Protein AF-A0AAE1D390-F1 (afdb_monomer_lite)

Sequence (116 aa):
MRFQIYLKPYMRLQIYLKLYMRLQIYLKPYMRLQIYLKPYMRFQIYLKPYMRFQIYLKPYMRLQIYLKPYMRLQIYLKPDMRFQICLKPCMRFQIYLKPYMRFQFYLKPDMGFRYI

pLDDT: mean 71.57, std 6.93, range [48.75, 82.38]

Radius of gyration: 13.47 Å; chains: 1; bounding box: 37×20×37 Å

Structure (mmCIF, N/CA/C/O backbone):
data_AF-A0AAE1D390-F1
#
_entry.id   AF-A0AAE1D390-F1
#
loop_
_atom_site.group_PDB
_atom_site.id
_atom_site.type_symbol
_atom_site.label_atom_id
_atom_site.label_alt_id
_atom_site.label_comp_id
_atom_site.label_asym_id
_atom_site.label_entity_id
_atom_site.label_seq_id
_atom_site.pdbx_PDB_ins_code
_atom_site.Cartn_x
_atom_site.Cartn_y
_atom_site.Cartn_z
_atom_site.occupancy
_atom_site.B_iso_or_equiv
_atom_site.auth_seq_id
_atom_site.auth_comp_id
_atom_site.auth_asym_id
_atom_site.auth_atom_id
_atom_site.pdbx_PDB_model_num
ATOM 1 N N . MET A 1 1 ? 0.545 11.279 15.351 1.00 66.00 1 MET A N 1
ATOM 2 C CA . MET A 1 1 ? 1.979 11.043 15.050 1.00 66.00 1 MET A CA 1
ATOM 3 C C . MET A 1 1 ? 2.118 10.630 13.567 1.00 66.00 1 MET A C 1
ATOM 5 O O . MET A 1 1 ? 1.118 10.242 12.955 1.00 66.00 1 MET A O 1
ATOM 9 N N . ARG A 1 2 ? 3.273 10.877 12.923 1.00 73.38 2 ARG A N 1
ATOM 10 C CA . ARG A 1 2 ? 3.489 10.664 11.471 1.00 73.38 2 ARG A CA 1
ATOM 11 C C . ARG A 1 2 ? 4.570 9.606 11.250 1.00 73.38 2 ARG A C 1
ATOM 13 O O . ARG A 1 2 ? 5.614 9.699 11.877 1.00 73.38 2 ARG A O 1
ATOM 20 N N . PHE A 1 3 ? 4.336 8.666 10.336 1.00 74.31 3 PHE A N 1
ATOM 21 C CA . PHE A 1 3 ? 5.334 7.673 9.926 1.00 74.31 3 PHE A CA 1
ATOM 22 C C . PHE A 1 3 ? 5.579 7.723 8.419 1.00 74.31 3 PHE A C 1
ATOM 24 O O . PHE A 1 3 ? 4.638 7.856 7.629 1.00 74.31 3 PHE A O 1
ATOM 31 N N . GLN A 1 4 ? 6.845 7.569 8.037 1.00 79.94 4 GLN A N 1
ATOM 32 C CA . GLN A 1 4 ? 7.266 7.369 6.656 1.00 79.94 4 GLN A CA 1
ATOM 33 C C . GLN A 1 4 ? 8.055 6.070 6.554 1.00 79.94 4 GLN A C 1
ATOM 35 O O . GLN A 1 4 ? 8.952 5.825 7.355 1.00 79.94 4 GLN A O 1
ATOM 40 N N . ILE A 1 5 ? 7.712 5.242 5.570 1.00 76.56 5 ILE A N 1
ATOM 41 C CA . ILE A 1 5 ? 8.417 3.988 5.300 1.00 76.56 5 ILE A CA 1
ATOM 42 C C . ILE A 1 5 ? 8.952 4.034 3.870 1.00 76.56 5 ILE A C 1
ATOM 44 O O . ILE A 1 5 ? 8.186 4.215 2.916 1.00 76.56 5 ILE A O 1
ATOM 48 N N . TYR A 1 6 ? 10.263 3.826 3.742 1.00 78.25 6 TYR A N 1
ATOM 49 C CA . TYR A 1 6 ? 10.971 3.683 2.474 1.00 78.25 6 TYR A CA 1
ATOM 50 C C . TYR A 1 6 ? 11.607 2.302 2.415 1.00 78.25 6 TYR A C 1
ATOM 52 O O . TYR A 1 6 ? 12.380 1.933 3.296 1.00 78.25 6 TYR A O 1
ATOM 60 N N . LEU A 1 7 ? 11.299 1.540 1.368 1.00 70.56 7 LEU A N 1
ATOM 61 C CA . LEU A 1 7 ? 11.843 0.194 1.192 1.00 70.56 7 LEU A CA 1
ATOM 62 C C . LEU A 1 7 ? 12.604 0.056 -0.122 1.00 70.56 7 LEU A C 1
ATOM 64 O O . LEU A 1 7 ? 12.256 0.670 -1.137 1.00 70.56 7 LEU A O 1
ATOM 68 N N . LYS A 1 8 ? 13.656 -0.765 -0.076 1.00 65.44 8 LYS A N 1
ATOM 69 C CA . LYS A 1 8 ? 14.486 -1.155 -1.221 1.00 65.44 8 LYS A CA 1
ATOM 70 C C . LYS A 1 8 ? 13.831 -2.314 -2.013 1.00 65.44 8 LYS A C 1
ATOM 72 O O . LYS A 1 8 ? 12.900 -2.924 -1.492 1.00 65.44 8 LYS A O 1
ATOM 77 N N . PRO A 1 9 ? 14.256 -2.564 -3.270 1.00 65.00 9 PRO A N 1
ATOM 78 C CA . PRO A 1 9 ? 13.684 -3.594 -4.150 1.00 65.00 9 PRO A CA 1
ATOM 79 C C . PRO A 1 9 ? 13.788 -5.025 -3.593 1.00 65.00 9 PRO A C 1
ATOM 81 O O . PRO A 1 9 ? 14.634 -5.281 -2.742 1.00 65.00 9 PRO A O 1
ATOM 84 N N . TYR A 1 10 ? 12.999 -5.951 -4.152 1.00 65.62 10 TYR A N 1
ATOM 85 C CA . TYR A 1 10 ? 13.081 -7.409 -3.932 1.00 65.62 10 TYR A CA 1
ATOM 86 C C . TYR A 1 10 ? 12.727 -7.916 -2.529 1.00 65.62 10 TYR A C 1
ATOM 88 O O . TYR A 1 10 ? 13.363 -8.826 -2.009 1.00 65.62 10 TYR A O 1
ATOM 96 N N . MET A 1 11 ? 11.669 -7.385 -1.919 1.00 69.69 11 MET A N 1
ATOM 97 C CA . MET A 1 11 ? 11.232 -7.813 -0.587 1.00 69.69 11 MET A CA 1
ATOM 98 C C . MET A 1 11 ? 9.747 -8.187 -0.547 1.00 69.69 11 MET A C 1
ATOM 100 O O . MET A 1 11 ? 8.913 -7.740 -1.346 1.00 69.69 11 MET A O 1
ATOM 104 N N . ARG A 1 12 ? 9.407 -9.021 0.438 1.00 76.50 12 ARG A N 1
ATOM 105 C CA . ARG A 1 12 ? 8.031 -9.206 0.903 1.00 76.50 12 ARG A CA 1
ATOM 106 C C . ARG A 1 12 ? 7.849 -8.404 2.181 1.00 76.50 12 ARG A C 1
ATOM 108 O O . ARG A 1 12 ? 8.711 -8.447 3.051 1.00 76.50 12 ARG A O 1
ATOM 115 N N . LEU A 1 13 ? 6.731 -7.701 2.299 1.00 75.88 13 LEU A N 1
ATOM 116 C CA . LEU A 1 13 ? 6.426 -6.922 3.491 1.00 75.88 13 LEU A CA 1
ATOM 117 C C . LEU A 1 13 ? 4.970 -7.107 3.909 1.00 75.88 13 LEU A C 1
ATOM 119 O O . LEU A 1 13 ? 4.059 -7.065 3.078 1.00 75.88 13 LEU A O 1
ATOM 123 N N . GLN A 1 14 ? 4.763 -7.247 5.213 1.00 80.81 14 GLN A N 1
ATOM 124 C CA . GLN A 1 14 ? 3.458 -7.130 5.844 1.00 80.81 14 GLN A CA 1
ATOM 125 C C . GLN A 1 14 ? 3.489 -5.981 6.849 1.00 80.81 14 GLN A C 1
ATOM 127 O O . GLN A 1 14 ? 4.421 -5.878 7.642 1.00 80.81 14 GLN A O 1
ATOM 132 N N . ILE A 1 15 ? 2.480 -5.113 6.812 1.00 76.12 15 ILE A N 1
ATOM 133 C CA . ILE A 1 15 ? 2.324 -4.028 7.786 1.00 76.12 15 ILE A CA 1
ATOM 134 C C . ILE A 1 15 ? 0.965 -4.162 8.459 1.00 76.12 15 ILE A C 1
ATOM 136 O O . ILE A 1 15 ? -0.071 -4.176 7.789 1.00 76.12 15 ILE A O 1
ATOM 140 N N . TYR A 1 16 ? 0.988 -4.175 9.790 1.00 78.69 16 TYR A N 1
ATOM 141 C CA . TYR A 1 16 ? -0.190 -4.110 10.643 1.00 78.69 16 TYR A CA 1
ATOM 142 C C . TYR A 1 16 ? -0.114 -2.851 11.497 1.00 78.69 16 TYR A C 1
ATOM 144 O O . TYR A 1 16 ? 0.833 -2.659 12.253 1.00 78.69 16 TYR A O 1
ATOM 152 N N . LEU A 1 17 ? -1.114 -1.983 11.376 1.00 71.38 17 LEU A N 1
ATOM 153 C CA . LEU A 1 17 ? -1.149 -0.707 12.090 1.00 71.38 17 LEU A CA 1
ATOM 154 C C . LEU A 1 17 ? -2.519 -0.492 12.741 1.00 71.38 17 LEU A C 1
ATOM 156 O O . LEU A 1 17 ? -3.565 -0.665 12.108 1.00 71.38 17 LEU A O 1
ATOM 160 N N . LYS A 1 18 ? -2.506 -0.114 14.026 1.00 68.75 18 LYS A N 1
ATOM 161 C CA . LYS A 1 18 ? -3.696 0.036 14.884 1.00 68.75 18 LYS A CA 1
ATOM 162 C C . LYS A 1 18 ? -3.568 1.263 15.806 1.00 68.75 18 LYS A C 1
ATOM 164 O O . LYS A 1 18 ? -3.562 1.107 17.019 1.00 68.75 18 LYS A O 1
ATOM 169 N N . LEU A 1 19 ? -3.420 2.466 15.244 1.00 58.41 19 LEU A N 1
ATOM 170 C CA . LEU A 1 19 ? -3.271 3.730 15.993 1.00 58.41 19 LEU A CA 1
ATOM 171 C C . LEU A 1 19 ? -3.850 4.919 15.200 1.00 58.41 19 LEU A C 1
ATOM 173 O O . LEU A 1 19 ? -3.975 4.816 13.988 1.00 58.41 19 LEU A O 1
ATOM 177 N N . TYR A 1 20 ? -4.129 6.056 15.853 1.00 65.38 20 TYR A N 1
ATOM 178 C CA . TYR A 1 20 ? -4.552 7.320 15.216 1.00 65.38 20 TYR A CA 1
ATOM 179 C C . TYR A 1 20 ? -3.367 8.062 14.571 1.00 65.38 20 TYR A C 1
ATOM 181 O O . TYR A 1 20 ? -2.634 8.793 15.245 1.00 65.38 20 TYR A O 1
ATOM 189 N N . MET A 1 21 ? -3.126 7.878 13.269 1.00 69.44 21 MET A N 1
ATOM 190 C CA . MET A 1 21 ? -1.878 8.334 12.632 1.00 69.44 21 MET A CA 1
ATOM 191 C C . MET A 1 21 ? -2.045 8.840 11.196 1.00 69.44 21 MET A C 1
ATOM 193 O O . MET A 1 21 ? -3.060 8.646 10.521 1.00 69.44 21 MET A O 1
ATOM 197 N N . ARG A 1 22 ? -0.985 9.490 10.700 1.00 74.94 22 ARG A N 1
ATOM 198 C CA . ARG A 1 22 ? -0.761 9.656 9.259 1.00 74.94 22 ARG A CA 1
ATOM 199 C C . ARG A 1 22 ? 0.400 8.770 8.833 1.00 74.94 22 ARG A C 1
ATOM 201 O O . ARG A 1 22 ? 1.467 8.840 9.443 1.00 74.94 22 ARG A O 1
ATOM 208 N N . LEU A 1 23 ? 0.200 7.984 7.783 1.00 76.81 23 LEU A N 1
ATOM 209 C CA . LEU A 1 23 ? 1.230 7.112 7.226 1.00 76.81 23 LEU A CA 1
ATOM 210 C C . LEU A 1 23 ? 1.483 7.475 5.757 1.00 76.81 23 LEU A C 1
ATOM 212 O O . LEU A 1 23 ? 0.549 7.753 5.000 1.00 76.81 23 LEU A O 1
ATOM 216 N N . GLN A 1 24 ? 2.751 7.483 5.362 1.00 81.38 24 GLN A N 1
ATOM 217 C CA . GLN A 1 24 ? 3.166 7.582 3.966 1.00 81.38 24 GLN A CA 1
ATOM 218 C C . GLN A 1 24 ? 4.110 6.431 3.644 1.00 81.38 24 GLN A C 1
ATOM 220 O O . GLN A 1 24 ? 5.068 6.182 4.377 1.00 81.38 24 GLN A O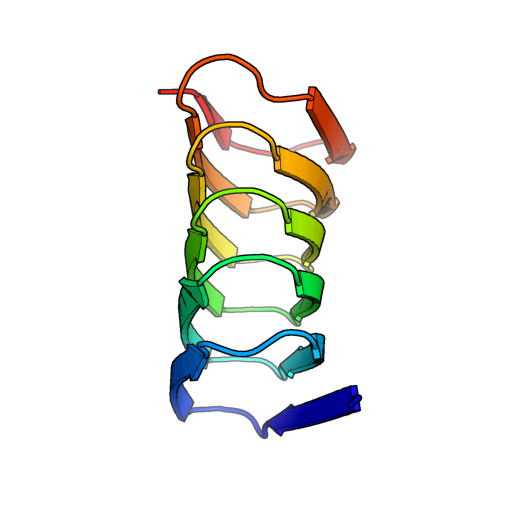 1
ATOM 225 N N . ILE A 1 25 ? 3.833 5.722 2.554 1.00 77.19 25 ILE A N 1
ATOM 226 C CA . ILE A 1 25 ? 4.657 4.597 2.115 1.00 77.19 25 ILE A CA 1
ATOM 227 C C . ILE A 1 25 ? 5.117 4.817 0.683 1.00 77.19 25 ILE A C 1
ATOM 229 O O . ILE A 1 25 ? 4.301 5.029 -0.219 1.00 77.19 25 ILE A O 1
ATOM 233 N N . TYR A 1 26 ? 6.429 4.694 0.492 1.00 79.88 26 TYR A N 1
ATOM 234 C CA . TYR A 1 26 ? 7.083 4.720 -0.807 1.00 79.88 26 TYR A CA 1
ATOM 235 C C . TYR A 1 26 ? 7.799 3.396 -1.039 1.00 79.88 26 TYR A C 1
ATOM 237 O O . TYR A 1 26 ? 8.753 3.052 -0.337 1.00 79.88 26 TYR A O 1
ATOM 245 N N . LEU A 1 27 ? 7.355 2.661 -2.057 1.00 73.19 27 LEU A N 1
ATOM 246 C CA . LEU A 1 27 ? 7.970 1.390 -2.425 1.00 73.19 27 LEU A CA 1
ATOM 247 C C . LEU A 1 27 ? 8.652 1.459 -3.791 1.00 73.19 27 LEU A C 1
ATOM 249 O O . LEU A 1 27 ? 8.124 2.035 -4.747 1.00 73.19 27 LEU A O 1
ATOM 253 N N . LYS A 1 28 ? 9.833 0.840 -3.865 1.00 70.06 28 LYS A N 1
ATOM 254 C CA . LYS A 1 28 ? 10.648 0.620 -5.071 1.00 70.06 28 LYS A CA 1
ATOM 255 C C . LYS A 1 28 ? 10.269 -0.709 -5.768 1.00 70.06 28 LYS A C 1
ATOM 257 O O . LYS A 1 28 ? 9.504 -1.470 -5.182 1.00 70.06 28 LYS A O 1
ATOM 262 N N . PRO A 1 29 ? 10.705 -0.944 -7.027 1.00 65.75 29 PRO A N 1
ATOM 263 C CA . PRO A 1 29 ? 10.197 -2.043 -7.861 1.00 65.75 29 PRO A CA 1
ATOM 264 C C . PRO A 1 29 ? 10.415 -3.447 -7.278 1.00 65.75 29 PRO A C 1
ATOM 266 O O . PRO A 1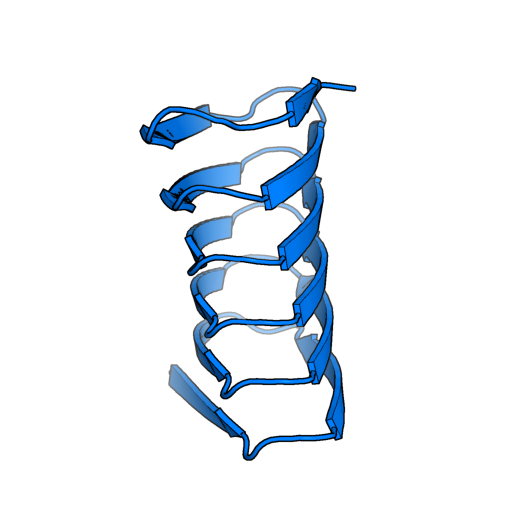 29 ? 11.290 -3.644 -6.438 1.00 65.75 29 PRO A O 1
ATOM 269 N N . TYR A 1 30 ? 9.639 -4.417 -7.777 1.00 67.44 30 TYR A N 1
ATOM 270 C CA . TYR A 1 30 ? 9.712 -5.847 -7.438 1.00 67.44 30 TYR A CA 1
ATOM 271 C C . TYR A 1 30 ? 9.401 -6.184 -5.973 1.00 67.44 30 TYR A C 1
ATOM 273 O O . TYR A 1 30 ? 10.227 -6.749 -5.262 1.00 67.44 30 TYR A O 1
ATOM 281 N N . MET A 1 31 ? 8.189 -5.879 -5.509 1.00 70.62 31 MET A N 1
ATOM 282 C CA . MET A 1 31 ? 7.756 -6.190 -4.141 1.00 70.62 31 MET A CA 1
ATOM 283 C C . MET A 1 31 ? 6.402 -6.892 -4.107 1.00 70.62 31 MET A C 1
ATOM 285 O O . MET A 1 31 ? 5.518 -6.676 -4.946 1.00 70.62 31 MET A O 1
ATOM 289 N N . ARG A 1 32 ? 6.215 -7.692 -3.055 1.00 76.88 32 ARG A N 1
ATOM 290 C CA . ARG A 1 32 ? 4.885 -8.096 -2.590 1.00 76.88 32 ARG A CA 1
ATOM 291 C C . ARG A 1 32 ? 4.599 -7.401 -1.272 1.00 76.88 32 ARG A C 1
ATOM 293 O O . ARG A 1 32 ? 5.398 -7.497 -0.345 1.00 76.88 32 ARG A O 1
ATOM 300 N N . LEU A 1 33 ? 3.457 -6.735 -1.189 1.00 76.31 33 LEU A N 1
ATOM 301 C CA . LEU A 1 33 ? 3.058 -6.016 0.012 1.00 76.31 33 LEU A CA 1
ATOM 302 C C . LEU A 1 33 ? 1.652 -6.458 0.451 1.00 76.31 33 LEU A C 1
ATOM 304 O O . LEU A 1 33 ? 0.761 -6.678 -0.373 1.00 76.31 33 LEU A O 1
ATOM 308 N N . GLN A 1 34 ? 1.457 -6.579 1.759 1.00 81.75 34 GLN A N 1
ATOM 309 C CA . GLN A 1 34 ? 0.144 -6.695 2.388 1.00 81.75 34 GLN A CA 1
ATOM 310 C C . GLN A 1 34 ? 0.032 -5.651 3.495 1.00 81.75 34 GLN A C 1
ATOM 312 O O . GLN A 1 34 ? 0.920 -5.536 4.341 1.00 81.75 34 GLN A O 1
ATOM 317 N N . ILE A 1 35 ? -1.049 -4.874 3.483 1.00 77.06 35 ILE A N 1
ATOM 318 C CA . ILE A 1 35 ? -1.305 -3.851 4.499 1.00 77.06 35 ILE A CA 1
ATOM 319 C C . ILE A 1 35 ? -2.663 -4.082 5.148 1.00 77.06 35 ILE A C 1
ATOM 321 O O . ILE A 1 35 ? -3.683 -4.165 4.463 1.00 77.06 35 ILE A O 1
ATOM 325 N N . TYR A 1 36 ? -2.662 -4.089 6.479 1.00 80.69 36 TYR A N 1
ATOM 326 C CA . TYR A 1 36 ? -3.854 -4.117 7.314 1.00 80.69 36 TYR A CA 1
ATOM 327 C C . TYR A 1 36 ? -3.873 -2.897 8.233 1.00 80.69 36 TYR A C 1
ATOM 329 O O . TYR A 1 36 ? -2.981 -2.703 9.062 1.00 80.69 36 TYR A O 1
ATOM 337 N N . LEU A 1 37 ? -4.920 -2.084 8.108 1.00 73.00 37 LEU A N 1
ATOM 338 C CA . LEU A 1 37 ? -5.067 -0.845 8.870 1.00 73.00 37 LEU A CA 1
ATOM 339 C C . LEU A 1 37 ? -6.388 -0.820 9.660 1.00 73.00 37 LEU A C 1
ATOM 341 O O . LEU A 1 37 ? -7.448 -1.179 9.139 1.00 73.00 37 LEU A O 1
ATOM 345 N N . LYS A 1 38 ? -6.318 -0.391 10.928 1.00 71.81 38 LYS A N 1
ATOM 346 C CA . LYS A 1 38 ? -7.448 -0.195 11.866 1.00 71.81 38 LYS A CA 1
ATOM 347 C C . LYS A 1 38 ? -7.625 1.311 12.221 1.00 71.81 38 LYS A C 1
ATOM 349 O O . LYS A 1 38 ? -6.720 2.072 11.896 1.00 71.81 38 LYS A O 1
ATOM 354 N N . PRO A 1 39 ? -8.796 1.735 12.759 1.00 62.06 39 PRO A N 1
ATOM 355 C CA . PRO A 1 39 ? -9.528 2.947 12.348 1.00 62.06 39 PRO A CA 1
ATOM 356 C C . PRO A 1 39 ? -8.820 4.279 12.641 1.00 62.06 39 PRO A C 1
ATOM 358 O O . PRO A 1 39 ? -7.919 4.341 13.472 1.00 62.06 39 PRO A O 1
ATOM 361 N N . TYR A 1 40 ? -9.300 5.338 11.973 1.00 63.53 40 TYR A N 1
ATOM 362 C CA . TYR A 1 40 ? -8.873 6.742 12.093 1.00 63.53 40 TYR A CA 1
ATOM 363 C C . TYR A 1 40 ? -7.468 7.070 11.571 1.00 63.53 40 TYR A C 1
ATOM 365 O O . TYR A 1 40 ? -6.643 7.681 12.254 1.00 63.53 40 TYR A O 1
ATOM 373 N N . MET A 1 41 ? -7.212 6.742 10.303 1.00 66.81 41 MET A N 1
ATOM 374 C CA . MET A 1 41 ? -5.961 7.094 9.625 1.00 66.81 41 MET A CA 1
ATOM 375 C C . MET A 1 41 ? -6.178 7.943 8.378 1.00 66.81 41 MET A C 1
ATOM 377 O O . MET A 1 41 ? -7.153 7.793 7.633 1.00 66.81 41 MET A O 1
ATOM 381 N N . ARG A 1 42 ? -5.173 8.771 8.080 1.00 74.62 42 ARG A N 1
ATOM 382 C CA . ARG A 1 42 ? -4.934 9.244 6.710 1.00 74.62 42 ARG A CA 1
ATOM 383 C C . ARG A 1 42 ? -3.746 8.500 6.133 1.00 74.62 42 ARG A C 1
ATOM 385 O O . ARG A 1 42 ? -2.686 8.457 6.760 1.00 74.62 42 ARG A O 1
ATOM 392 N N . PHE A 1 43 ? -3.919 7.959 4.936 1.00 75.38 43 PHE A N 1
ATOM 393 C CA . PHE A 1 43 ? -2.907 7.126 4.316 1.00 75.38 43 PHE A CA 1
ATOM 394 C C . PHE A 1 43 ? -2.637 7.511 2.864 1.00 75.38 43 PHE A C 1
ATOM 396 O O . PHE A 1 43 ? -3.570 7.696 2.081 1.00 75.38 43 PHE A O 1
ATOM 403 N N . GLN A 1 44 ? -1.352 7.626 2.521 1.00 80.00 44 GLN A N 1
ATOM 404 C CA . GLN A 1 44 ? -0.887 7.841 1.153 1.00 80.00 44 GLN A CA 1
ATOM 405 C C . GLN A 1 44 ? 0.129 6.769 0.761 1.00 80.00 44 GLN A C 1
ATOM 407 O O . GLN A 1 44 ? 1.077 6.496 1.502 1.00 80.00 44 GLN A O 1
ATOM 412 N N . ILE A 1 45 ? -0.058 6.192 -0.424 1.00 77.12 45 ILE A N 1
ATOM 413 C CA . ILE A 1 45 ? 0.816 5.151 -0.966 1.00 77.12 45 ILE A CA 1
ATOM 414 C C . ILE A 1 45 ? 1.284 5.547 -2.356 1.00 77.12 45 ILE A C 1
ATOM 416 O O . ILE A 1 45 ? 0.468 5.858 -3.227 1.00 77.12 45 ILE A O 1
ATOM 420 N N . TYR A 1 46 ? 2.589 5.433 -2.576 1.00 80.38 46 TYR A N 1
ATOM 421 C CA . TYR A 1 46 ? 3.207 5.555 -3.888 1.00 80.38 46 TYR A CA 1
ATOM 422 C C . TYR A 1 46 ? 3.962 4.271 -4.218 1.00 80.38 46 TYR A C 1
ATOM 424 O O . TYR A 1 46 ? 4.938 3.918 -3.550 1.00 80.38 46 TYR A O 1
ATOM 432 N N . LEU A 1 47 ? 3.521 3.577 -5.268 1.00 72.38 47 LEU A N 1
ATOM 433 C CA . LEU A 1 47 ? 4.154 2.342 -5.731 1.00 72.38 47 LEU A CA 1
ATOM 434 C C . LEU A 1 47 ? 4.837 2.549 -7.096 1.00 72.38 47 LEU A C 1
ATOM 436 O O . LEU A 1 47 ? 4.285 3.176 -8.005 1.00 72.38 47 LEU A O 1
ATOM 440 N N . LYS A 1 48 ? 6.040 1.982 -7.245 1.00 72.44 48 LYS A N 1
ATOM 441 C CA . LYS A 1 48 ? 6.836 1.883 -8.490 1.00 72.44 48 LYS A CA 1
ATOM 442 C C . LYS A 1 48 ? 6.638 0.512 -9.181 1.00 72.44 48 LYS A C 1
ATOM 444 O O . LYS A 1 48 ? 6.078 -0.366 -8.541 1.00 72.44 48 LYS A O 1
ATOM 449 N N . PRO A 1 49 ? 7.011 0.336 -10.469 1.00 64.75 49 PRO A N 1
ATOM 450 C CA . PRO A 1 49 ? 6.565 -0.794 -11.306 1.00 64.75 49 PRO A CA 1
ATOM 451 C C . PRO A 1 49 ? 6.882 -2.203 -10.771 1.00 64.75 49 PRO A C 1
ATOM 453 O O . PRO A 1 49 ? 7.792 -2.376 -9.964 1.00 64.75 49 PRO A O 1
ATOM 456 N N . TYR A 1 50 ? 6.147 -3.202 -11.278 1.00 70.38 50 TYR A N 1
ATOM 457 C CA . TYR A 1 50 ? 6.280 -4.638 -10.969 1.00 70.38 50 TYR A CA 1
ATOM 458 C C . TYR A 1 50 ? 5.944 -5.019 -9.522 1.00 70.38 50 TYR A C 1
ATOM 460 O O . TYR A 1 50 ? 6.788 -5.517 -8.778 1.00 70.38 50 TYR A O 1
ATOM 468 N N . MET A 1 51 ? 4.689 -4.817 -9.111 1.00 69.06 51 MET A N 1
ATOM 469 C CA . MET A 1 51 ? 4.257 -5.085 -7.731 1.00 69.06 51 MET A CA 1
ATOM 470 C C . MET A 1 51 ? 2.982 -5.919 -7.674 1.00 69.06 51 MET A C 1
ATOM 472 O O . MET A 1 51 ? 2.082 -5.786 -8.509 1.00 69.06 51 MET A O 1
ATOM 476 N N . ARG A 1 52 ? 2.872 -6.738 -6.625 1.00 76.31 52 ARG A N 1
ATOM 477 C CA . ARG A 1 52 ? 1.587 -7.301 -6.188 1.00 76.31 52 ARG A CA 1
ATOM 478 C C . ARG A 1 52 ? 1.229 -6.715 -4.838 1.00 76.31 52 ARG A C 1
ATOM 480 O O . ARG A 1 52 ? 2.047 -6.759 -3.918 1.00 76.31 52 ARG A O 1
ATOM 487 N N . PHE A 1 53 ? 0.012 -6.200 -4.722 1.00 76.50 53 PHE A N 1
ATOM 488 C CA . PHE A 1 53 ? -0.398 -5.505 -3.518 1.00 76.50 53 PHE A CA 1
ATOM 489 C C . PHE A 1 53 ? -1.820 -5.841 -3.075 1.00 76.50 53 PHE A C 1
ATOM 491 O O . PHE A 1 53 ? -2.740 -5.906 -3.890 1.00 76.50 53 PHE A O 1
ATOM 498 N N . GLN A 1 54 ? -1.975 -6.038 -1.766 1.00 81.31 54 GLN A N 1
ATOM 499 C CA . GLN A 1 54 ? -3.243 -6.289 -1.088 1.00 81.31 54 GLN A CA 1
ATOM 500 C C . GLN A 1 54 ? -3.418 -5.317 0.083 1.00 81.31 54 GLN A C 1
ATOM 502 O O . GLN A 1 54 ? -2.515 -5.162 0.911 1.00 81.31 54 GLN A O 1
ATOM 507 N N . ILE A 1 55 ? -4.590 -4.687 0.166 1.00 78.44 55 ILE A N 1
ATOM 508 C CA . ILE A 1 55 ? -4.939 -3.735 1.225 1.00 78.44 55 ILE A CA 1
ATOM 509 C C . ILE A 1 55 ? -6.255 -4.130 1.873 1.00 78.44 55 ILE A C 1
ATOM 511 O O . ILE A 1 55 ? -7.257 -4.318 1.185 1.00 78.44 55 ILE A O 1
ATOM 515 N N . TYR A 1 56 ? -6.269 -4.133 3.201 1.00 81.62 56 TYR A N 1
ATOM 516 C CA . TYR A 1 56 ? -7.476 -4.250 4.005 1.00 81.62 56 TYR A CA 1
ATOM 517 C C . TYR A 1 56 ? -7.600 -3.043 4.928 1.00 81.62 56 TYR A C 1
ATOM 519 O O . TYR A 1 56 ? -6.762 -2.831 5.812 1.00 81.62 56 TYR A O 1
ATOM 527 N N . LEU A 1 57 ? -8.663 -2.262 4.741 1.00 74.38 57 LEU A N 1
ATOM 528 C CA . LEU A 1 57 ? -8.938 -1.083 5.558 1.00 74.38 57 LEU A CA 1
ATOM 529 C C . LEU A 1 57 ? -10.233 -1.252 6.367 1.00 74.38 57 LEU A C 1
ATOM 531 O O . LEU A 1 57 ? -11.258 -1.707 5.855 1.00 74.38 57 LEU A O 1
ATOM 535 N N . LYS A 1 58 ? -10.179 -0.877 7.649 1.00 73.94 58 LYS A N 1
ATOM 536 C CA . LYS A 1 58 ? -11.325 -0.784 8.577 1.00 73.94 58 LYS A CA 1
ATOM 537 C C . LYS A 1 58 ? -11.865 0.675 8.643 1.00 73.94 58 LYS A C 1
ATOM 539 O O . LYS A 1 58 ? -11.248 1.523 8.008 1.00 73.94 58 LYS A O 1
ATOM 544 N N . PRO A 1 59 ? -13.006 0.967 9.312 1.00 65.75 59 PRO A N 1
ATOM 545 C CA . PRO A 1 59 ? -13.791 2.183 9.052 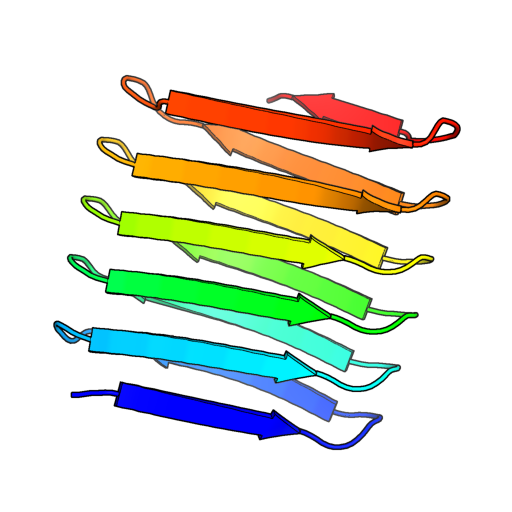1.00 65.75 59 PRO A CA 1
ATOM 546 C C . PRO A 1 59 ? -13.086 3.485 9.465 1.00 65.75 59 PRO A C 1
ATOM 548 O O . PRO A 1 59 ? -12.099 3.463 10.205 1.00 65.75 59 PRO A O 1
ATOM 551 N N . TYR A 1 60 ? -13.621 4.615 8.989 1.00 71.00 60 TYR A N 1
ATOM 552 C CA . TYR A 1 60 ? -13.149 5.981 9.255 1.00 71.00 60 TYR A CA 1
ATOM 553 C C . TYR A 1 60 ? -11.731 6.281 8.752 1.00 71.00 60 TYR A C 1
ATOM 555 O O . TYR A 1 60 ? -10.866 6.729 9.508 1.00 71.00 60 TYR A O 1
ATOM 563 N N . MET A 1 61 ? -11.464 6.067 7.460 1.00 70.81 61 MET A N 1
ATOM 564 C CA . MET A 1 61 ? -10.150 6.364 6.873 1.00 70.81 61 MET A CA 1
ATOM 565 C C . MET A 1 61 ? -10.247 7.212 5.607 1.00 70.81 61 MET A C 1
ATOM 567 O O . MET A 1 61 ? -11.231 7.183 4.862 1.00 70.81 61 MET A O 1
ATOM 571 N N . ARG A 1 62 ? -9.159 7.940 5.335 1.00 76.56 62 ARG A N 1
ATOM 572 C CA . ARG A 1 62 ? -8.902 8.554 4.026 1.00 76.56 62 ARG A CA 1
ATOM 573 C C . ARG A 1 62 ? -7.699 7.889 3.375 1.00 76.56 62 ARG A C 1
ATOM 575 O O . ARG A 1 62 ? -6.630 7.844 3.984 1.00 76.56 62 ARG A O 1
ATOM 582 N N . LEU A 1 63 ? -7.871 7.429 2.140 1.00 76.75 63 LEU A N 1
ATOM 583 C CA . LEU A 1 63 ? -6.846 6.727 1.373 1.00 76.75 63 LEU A CA 1
ATOM 584 C C . LEU A 1 63 ? -6.580 7.427 0.038 1.00 76.75 63 LEU A C 1
ATOM 586 O O . LEU A 1 63 ? -7.513 7.696 -0.716 1.00 76.75 63 LEU A O 1
ATOM 590 N N . GLN A 1 64 ? -5.307 7.654 -0.278 1.00 81.31 64 GLN A N 1
ATOM 591 C CA . GLN A 1 64 ? -4.858 8.024 -1.621 1.00 81.31 64 GLN A CA 1
ATOM 592 C C . GLN A 1 64 ? -3.782 7.051 -2.097 1.00 81.31 64 GLN A C 1
ATOM 594 O O . GLN A 1 64 ? -2.807 6.797 -1.385 1.00 81.31 64 GLN A O 1
ATOM 599 N N . ILE A 1 65 ? -3.950 6.513 -3.303 1.00 77.50 65 ILE A N 1
ATOM 600 C CA . ILE A 1 65 ? -3.000 5.570 -3.900 1.00 77.50 65 ILE A C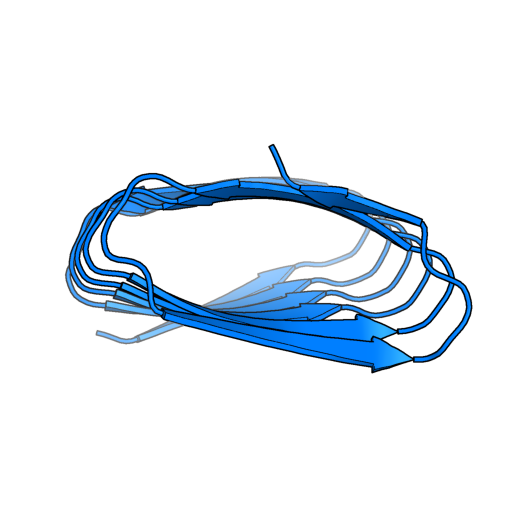A 1
ATOM 601 C C . ILE A 1 65 ? -2.599 6.053 -5.289 1.00 77.50 65 ILE A C 1
ATOM 603 O O . ILE A 1 65 ? -3.452 6.303 -6.142 1.00 77.50 65 ILE A O 1
ATOM 607 N N . TYR A 1 66 ? -1.290 6.102 -5.525 1.00 81.44 66 TYR A N 1
ATOM 608 C CA . TYR A 1 66 ? -0.697 6.360 -6.830 1.00 81.44 66 TYR A CA 1
ATOM 609 C C . TYR A 1 66 ? 0.102 5.149 -7.294 1.00 81.44 66 TYR A C 1
ATOM 611 O O . TYR A 1 66 ? 1.063 4.726 -6.642 1.00 81.44 66 TYR A O 1
ATOM 619 N N . LEU A 1 67 ? -0.286 4.613 -8.449 1.00 73.88 67 LEU A N 1
ATOM 620 C CA . LEU A 1 67 ? 0.292 3.399 -9.009 1.00 73.88 67 LEU A CA 1
ATOM 621 C C . LEU A 1 67 ? 0.896 3.657 -10.399 1.00 73.88 67 LEU A C 1
ATOM 623 O O . LEU A 1 67 ? 0.285 4.270 -11.275 1.00 73.88 67 LEU A O 1
ATOM 627 N N . LYS A 1 68 ? 2.131 3.186 -10.581 1.00 73.94 68 LYS A N 1
ATOM 628 C CA . LYS A 1 68 ? 2.898 3.135 -11.840 1.00 73.94 68 LYS A CA 1
ATOM 629 C C . LYS A 1 68 ? 2.703 1.773 -12.557 1.00 73.94 68 LYS A C 1
ATOM 631 O O . LYS A 1 68 ? 2.145 0.880 -11.932 1.00 73.94 68 LYS A O 1
ATOM 636 N N . PRO A 1 69 ? 3.094 1.608 -13.840 1.00 66.25 69 PRO A N 1
ATOM 637 C CA . PRO A 1 69 ? 2.677 0.464 -14.672 1.00 66.25 69 PRO A CA 1
ATOM 638 C C . PRO A 1 69 ? 3.089 -0.919 -14.137 1.00 66.25 69 PRO A C 1
ATOM 640 O O . PRO A 1 69 ? 3.999 -1.036 -13.315 1.00 66.25 69 PRO A O 1
ATOM 643 N N . TYR A 1 70 ? 2.433 -1.965 -14.655 1.00 71.94 70 TYR A N 1
ATOM 644 C CA . TYR A 1 70 ? 2.680 -3.381 -14.346 1.00 71.94 70 TYR A CA 1
ATOM 645 C C . TYR A 1 70 ? 2.423 -3.760 -12.882 1.00 71.94 70 TYR A C 1
ATOM 647 O O . TYR A 1 70 ? 3.294 -4.306 -12.199 1.00 71.94 70 TYR A O 1
ATOM 655 N N . MET A 1 71 ? 1.213 -3.494 -12.380 1.00 71.56 71 MET A N 1
ATOM 656 C CA . MET A 1 71 ? 0.809 -3.934 -11.039 1.00 71.56 71 MET A CA 1
ATOM 657 C C . MET A 1 71 ? -0.472 -4.752 -11.015 1.00 71.56 71 MET A C 1
ATOM 659 O O . MET A 1 71 ? -1.354 -4.627 -11.868 1.00 71.56 71 MET A O 1
ATOM 663 N N . ARG A 1 72 ? -0.567 -5.570 -9.964 1.00 76.88 72 ARG A N 1
ATOM 664 C CA . ARG A 1 72 ? -1.812 -6.192 -9.517 1.00 76.88 72 ARG A CA 1
ATOM 665 C C . ARG A 1 72 ? -2.195 -5.631 -8.154 1.00 76.88 72 ARG A C 1
ATOM 667 O O . ARG A 1 72 ? -1.390 -5.704 -7.223 1.00 76.88 72 ARG A O 1
ATOM 674 N N . LEU A 1 73 ? -3.415 -5.118 -8.048 1.00 76.81 73 LEU A N 1
ATOM 675 C CA . LEU A 1 73 ? -3.945 -4.499 -6.836 1.00 76.81 73 LEU A CA 1
ATOM 676 C C . LEU A 1 73 ? -5.254 -5.167 -6.402 1.00 76.81 73 LEU A C 1
ATOM 678 O O . LEU A 1 73 ? -6.173 -5.315 -7.203 1.00 76.81 73 LEU A O 1
ATOM 682 N N . GLN A 1 74 ? -5.351 -5.505 -5.120 1.00 80.88 74 GLN A N 1
ATOM 683 C CA . GLN A 1 74 ? -6.593 -5.922 -4.471 1.00 80.88 74 GLN A CA 1
ATOM 684 C C . GLN A 1 74 ? -6.848 -5.051 -3.243 1.00 80.88 74 GLN A C 1
ATOM 686 O O . GLN A 1 74 ? -5.962 -4.886 -2.401 1.00 80.88 74 GLN A O 1
ATOM 691 N N . ILE A 1 75 ? -8.052 -4.490 -3.137 1.00 77.62 75 ILE A N 1
ATOM 692 C CA . ILE A 1 75 ? -8.435 -3.619 -2.022 1.00 77.62 75 ILE A CA 1
ATOM 693 C C . ILE A 1 75 ? -9.767 -4.079 -1.441 1.00 77.62 75 ILE A C 1
ATOM 695 O O . ILE A 1 75 ? -10.745 -4.238 -2.165 1.00 77.62 75 ILE A O 1
ATOM 699 N N . TYR A 1 76 ? -9.807 -4.211 -0.119 1.00 82.38 76 TYR A N 1
ATOM 700 C CA . TYR A 1 76 ? -11.018 -4.463 0.650 1.00 82.38 76 TYR A CA 1
ATOM 701 C C . TYR A 1 76 ? -11.283 -3.290 1.587 1.00 82.38 76 TYR A C 1
ATOM 703 O O . TYR A 1 76 ? -10.459 -2.974 2.455 1.00 82.38 76 TYR A O 1
ATOM 711 N N . LEU A 1 77 ? -12.442 -2.655 1.416 1.00 75.00 77 LEU A N 1
ATOM 712 C CA . LEU A 1 77 ? -12.841 -1.477 2.180 1.00 75.00 77 LEU A CA 1
ATOM 713 C C . LEU A 1 77 ? -14.122 -1.748 2.986 1.00 75.00 77 LEU A C 1
ATOM 715 O O . LEU A 1 77 ? -15.094 -2.322 2.495 1.00 75.00 77 LEU A O 1
ATOM 719 N N . LYS A 1 78 ? -14.107 -1.340 4.258 1.00 76.25 78 LYS A N 1
ATOM 720 C CA . LYS A 1 78 ? -15.265 -1.327 5.172 1.00 76.25 78 LYS A CA 1
ATOM 721 C C . LYS A 1 78 ? -16.006 0.031 5.108 1.00 76.25 78 LYS A C 1
ATOM 723 O O . LYS A 1 78 ? -15.458 0.944 4.502 1.00 76.25 78 LYS A O 1
ATOM 728 N N . PRO A 1 79 ? -17.226 0.170 5.669 1.00 66.19 79 PRO A N 1
ATOM 729 C CA . PRO A 1 79 ? -18.024 1.410 5.601 1.00 66.19 79 PRO A CA 1
ATOM 730 C C . PRO A 1 79 ? -17.303 2.671 6.120 1.00 66.19 79 PRO A C 1
ATOM 732 O O . PRO A 1 79 ? -16.300 2.576 6.830 1.00 66.19 79 PRO A O 1
ATOM 735 N N . ASP A 1 80 ? -17.835 3.845 5.760 1.00 72.38 80 ASP A N 1
ATOM 736 C CA . ASP A 1 80 ? -17.372 5.181 6.180 1.00 72.38 80 ASP A CA 1
ATOM 737 C C . ASP A 1 80 ? -15.947 5.541 5.735 1.00 72.38 80 ASP A C 1
ATOM 739 O O . ASP A 1 80 ? -15.109 6.032 6.500 1.00 72.38 80 ASP A O 1
ATOM 743 N N . MET A 1 81 ? -15.661 5.297 4.456 1.00 69.75 81 MET A N 1
ATOM 744 C CA . MET A 1 81 ? -14.346 5.512 3.854 1.00 69.75 81 MET A CA 1
ATOM 745 C C . MET A 1 81 ? -14.415 6.503 2.697 1.00 69.75 81 MET A C 1
ATOM 747 O O . MET A 1 81 ? -15.341 6.483 1.882 1.00 69.75 81 MET A O 1
ATOM 751 N N . ARG A 1 82 ? -13.380 7.344 2.591 1.00 74.00 82 ARG A N 1
ATOM 752 C CA . ARG A 1 82 ? -13.096 8.110 1.371 1.00 74.00 82 ARG A CA 1
ATOM 753 C C . ARG A 1 82 ? -11.822 7.579 0.742 1.00 74.00 82 ARG A C 1
ATOM 755 O O . ARG A 1 82 ? -10.781 7.553 1.405 1.00 74.00 82 ARG A O 1
ATOM 762 N N . PHE A 1 83 ? -11.884 7.209 -0.530 1.00 74.81 83 PHE A N 1
ATOM 763 C CA . PHE A 1 83 ? -10.703 6.744 -1.242 1.00 74.81 83 PHE A CA 1
ATOM 764 C C . PHE A 1 83 ? -10.572 7.370 -2.630 1.00 74.81 83 PHE A C 1
ATOM 766 O O . PHE A 1 83 ? -11.561 7.640 -3.309 1.00 74.81 83 PHE A O 1
ATOM 773 N N . GLN A 1 84 ? -9.323 7.574 -3.041 1.00 78.31 84 GLN A N 1
ATOM 774 C CA . GLN A 1 84 ? -8.952 8.051 -4.366 1.00 78.31 84 GLN A CA 1
ATOM 775 C C . GLN A 1 84 ? -7.804 7.200 -4.904 1.00 78.31 84 GLN A C 1
ATOM 777 O O . GLN A 1 84 ? -6.831 6.931 -4.189 1.00 78.31 84 GLN A O 1
ATOM 782 N N . ILE A 1 85 ? -7.913 6.785 -6.164 1.00 75.44 85 ILE A N 1
ATOM 783 C CA . ILE A 1 85 ? -6.878 5.994 -6.830 1.00 75.44 85 ILE A CA 1
ATOM 784 C C . ILE A 1 85 ? -6.567 6.600 -8.196 1.00 75.44 85 ILE A C 1
ATOM 786 O O . ILE A 1 85 ? -7.463 6.843 -9.005 1.00 75.44 85 ILE A O 1
ATOM 790 N N . CYS A 1 86 ? -5.273 6.795 -8.445 1.00 79.00 86 CYS A N 1
ATOM 791 C CA . CYS A 1 86 ? -4.736 7.220 -9.730 1.00 79.00 86 CYS A CA 1
ATOM 792 C C . CYS A 1 86 ? -3.901 6.088 -10.329 1.00 79.00 86 CYS A C 1
ATOM 794 O O . CYS A 1 86 ? -2.900 5.657 -9.740 1.00 79.00 86 CYS A O 1
ATOM 796 N N . LEU A 1 87 ? -4.315 5.618 -11.505 1.00 69.94 87 LEU A N 1
ATOM 797 C CA . LEU A 1 87 ? -3.739 4.453 -12.166 1.00 69.94 87 LEU A CA 1
ATOM 798 C C . LEU A 1 87 ? -3.125 4.831 -13.527 1.00 69.94 87 LEU A C 1
ATOM 800 O O . LEU A 1 87 ? -3.701 5.594 -14.301 1.00 69.94 87 LEU A O 1
ATOM 804 N N . LYS A 1 88 ? -1.936 4.288 -13.810 1.00 71.56 88 LYS A N 1
ATOM 805 C CA . LYS A 1 88 ? -1.238 4.336 -15.110 1.00 71.56 88 LYS A CA 1
ATOM 806 C C . LYS A 1 88 ? -1.432 3.013 -15.891 1.00 71.56 88 LYS A C 1
ATOM 808 O O . LYS A 1 88 ? -1.786 2.029 -15.249 1.00 71.56 88 LYS A O 1
ATOM 813 N N . PRO A 1 89 ? -1.206 2.974 -17.222 1.00 60.62 89 PRO A N 1
ATOM 814 C CA . PRO A 1 89 ? -1.538 1.829 -18.089 1.00 60.62 89 PRO A CA 1
ATOM 815 C C . PRO A 1 89 ? -0.935 0.482 -17.654 1.00 60.62 89 PRO A C 1
ATOM 817 O O . PRO A 1 89 ? 0.036 0.429 -16.891 1.00 60.62 89 PRO A O 1
ATOM 820 N N . CYS A 1 90 ? -1.509 -0.610 -18.175 1.00 65.62 90 CYS A N 1
ATOM 821 C CA . CYS A 1 90 ? -1.103 -1.999 -17.921 1.00 65.62 90 CYS A CA 1
ATOM 822 C C . CYS A 1 90 ? -1.258 -2.437 -16.452 1.00 65.62 90 CYS A C 1
ATOM 824 O O . CYS A 1 90 ? -0.317 -2.960 -15.840 1.00 65.62 90 CYS A O 1
ATOM 826 N N . MET A 1 91 ? -2.445 -2.240 -15.866 1.00 66.69 91 MET A N 1
ATOM 827 C CA . MET A 1 91 ? -2.756 -2.734 -14.520 1.00 66.69 91 MET A CA 1
ATOM 828 C C . MET A 1 91 ? -4.016 -3.588 -14.457 1.00 66.69 91 MET A C 1
ATOM 830 O O . MET A 1 91 ? -4.971 -3.405 -15.207 1.00 66.69 91 MET A O 1
ATOM 834 N N . ARG A 1 92 ? -4.000 -4.529 -13.508 1.00 71.56 92 ARG A N 1
ATOM 835 C CA . ARG A 1 92 ? -5.181 -5.285 -13.083 1.00 71.56 92 ARG A CA 1
ATOM 836 C C . ARG A 1 92 ? -5.530 -4.864 -11.666 1.00 71.56 92 ARG A C 1
ATOM 838 O O . ARG A 1 92 ? -4.675 -4.948 -10.779 1.00 71.56 92 ARG A O 1
ATOM 845 N N . PHE A 1 93 ? -6.771 -4.448 -11.442 1.00 72.62 93 PHE A N 1
ATOM 846 C CA . PHE A 1 93 ? -7.231 -4.084 -10.109 1.00 72.62 93 PHE A CA 1
ATOM 847 C C . PHE A 1 93 ? -8.618 -4.638 -9.803 1.00 72.62 93 PHE A C 1
ATOM 849 O O . PHE A 1 93 ? -9.464 -4.767 -10.684 1.00 72.62 93 PHE A O 1
ATOM 856 N N . GLN A 1 94 ? -8.812 -4.978 -8.534 1.00 74.69 94 GLN A N 1
ATOM 857 C CA . GLN A 1 94 ? -10.057 -5.497 -7.990 1.00 74.69 94 GLN A CA 1
ATOM 858 C C . GLN A 1 94 ? -10.331 -4.811 -6.657 1.00 74.69 94 GLN A C 1
ATOM 860 O O . GLN A 1 94 ? -9.423 -4.639 -5.834 1.00 74.69 94 GLN A O 1
ATOM 865 N N . ILE A 1 95 ? -11.580 -4.405 -6.457 1.00 74.00 95 ILE A N 1
ATOM 866 C CA . ILE A 1 95 ? -11.995 -3.656 -5.276 1.00 74.00 95 ILE A CA 1
ATOM 867 C C . ILE A 1 95 ? -13.301 -4.227 -4.777 1.00 74.00 95 ILE A C 1
ATOM 869 O O . ILE A 1 95 ? -14.221 -4.383 -5.568 1.00 74.00 95 ILE A O 1
ATOM 873 N N . TYR A 1 96 ? -13.332 -4.490 -3.474 1.00 79.31 96 TYR A N 1
ATOM 874 C CA . TYR A 1 96 ? -14.517 -4.903 -2.748 1.00 79.31 96 TYR A CA 1
ATOM 875 C C . TYR A 1 96 ? -14.986 -3.789 -1.818 1.00 79.31 96 TYR A C 1
ATOM 877 O O . TYR A 1 96 ? -14.234 -3.355 -0.928 1.00 79.31 96 TYR A O 1
ATOM 885 N N . LEU A 1 97 ? -16.227 -3.340 -2.028 1.00 69.12 97 LEU A N 1
ATOM 886 C CA . LEU A 1 97 ? -16.836 -2.231 -1.301 1.00 69.12 97 LEU A CA 1
ATOM 887 C C . LEU A 1 97 ? -18.065 -2.671 -0.493 1.00 69.12 97 LEU A C 1
ATOM 889 O O . LEU A 1 97 ? -19.028 -3.195 -1.036 1.00 69.12 97 LEU A O 1
ATOM 893 N N . LYS A 1 98 ? -18.074 -2.382 0.813 1.00 71.31 98 LYS A N 1
ATOM 894 C CA . LYS A 1 98 ? -19.301 -2.360 1.631 1.00 71.31 98 LYS A CA 1
ATOM 895 C C . LYS A 1 98 ? -20.075 -1.027 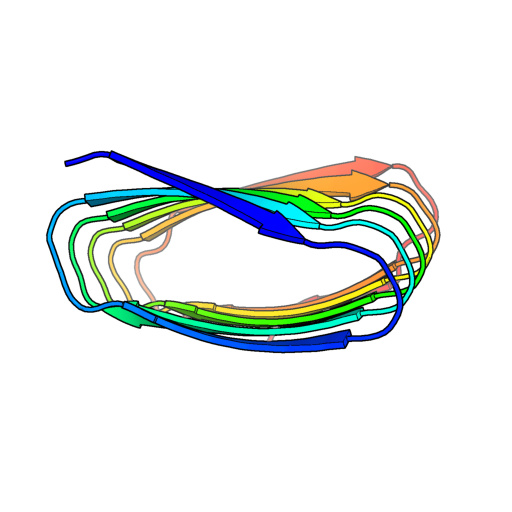1.467 1.00 71.31 98 LYS A C 1
ATOM 897 O O . LYS A 1 98 ? -19.474 -0.040 1.047 1.00 71.31 98 LYS A O 1
ATOM 902 N N . PRO A 1 99 ? -21.381 -0.962 1.791 1.00 57.69 99 PRO A N 1
ATOM 903 C CA . PRO A 1 99 ? -22.197 0.249 1.607 1.00 57.69 99 PRO A CA 1
ATOM 904 C C . PRO A 1 99 ? -21.654 1.497 2.342 1.00 57.69 99 PRO A C 1
ATOM 906 O O . PRO A 1 99 ? -20.876 1.378 3.289 1.00 57.69 99 PRO A O 1
ATOM 909 N N . TYR A 1 100 ? -22.084 2.690 1.895 1.00 62.81 100 TYR A N 1
ATOM 910 C CA . TYR A 1 100 ? -21.732 4.030 2.421 1.00 62.81 100 TYR A CA 1
ATOM 911 C C . TYR A 1 100 ? -20.305 4.539 2.136 1.00 62.81 100 TYR A C 1
ATOM 913 O O . TYR A 1 100 ? -19.695 5.230 2.954 1.00 62.81 100 TYR A O 1
ATOM 921 N N . MET A 1 101 ? -19.754 4.245 0.954 1.00 63.47 101 MET A N 1
ATOM 922 C CA . MET A 1 101 ? -18.436 4.747 0.542 1.00 63.47 101 MET A CA 1
ATOM 923 C C . MET A 1 101 ? -18.499 5.810 -0.550 1.00 63.47 101 MET A C 1
ATOM 925 O O . MET A 1 101 ? -19.269 5.705 -1.498 1.00 63.47 101 MET A O 1
ATOM 929 N N . ARG A 1 102 ? -17.622 6.818 -0.441 1.00 64.75 102 ARG A N 1
ATOM 930 C CA . ARG A 1 102 ? -17.365 7.788 -1.517 1.00 64.75 102 ARG A CA 1
ATOM 931 C C . ARG A 1 102 ? -16.046 7.448 -2.200 1.00 64.75 102 ARG A C 1
ATOM 933 O O . ARG A 1 102 ? -15.019 7.336 -1.522 1.00 64.75 102 ARG A O 1
ATOM 940 N N . PHE A 1 103 ? -16.068 7.331 -3.526 1.00 67.44 103 PHE A N 1
ATOM 941 C CA . PHE A 1 103 ? -14.906 6.923 -4.307 1.00 67.44 103 PHE A CA 1
ATOM 942 C C . PHE A 1 103 ? -14.690 7.746 -5.570 1.00 67.44 103 PHE A C 1
ATOM 944 O O . PHE A 1 103 ? -15.639 8.259 -6.155 1.00 67.44 103 PHE A O 1
ATOM 951 N N . GLN A 1 104 ? -13.427 7.848 -5.988 1.00 71.75 104 GLN A N 1
ATOM 952 C CA . GLN A 1 104 ? -13.033 8.538 -7.212 1.00 71.75 104 GLN A CA 1
ATOM 953 C C . GLN A 1 104 ? -11.885 7.795 -7.912 1.00 71.75 104 GLN A C 1
ATOM 955 O O . GLN A 1 104 ? -10.882 7.447 -7.276 1.00 71.75 104 GLN A O 1
ATOM 960 N N . PHE A 1 105 ? -12.035 7.569 -9.222 1.00 68.88 105 PHE A N 1
ATOM 961 C CA . PHE A 1 105 ? -11.058 6.893 -10.079 1.00 68.88 105 PHE A CA 1
ATOM 962 C C . PHE A 1 105 ? -10.549 7.800 -11.185 1.00 68.88 105 PHE A C 1
ATOM 964 O O . PHE A 1 105 ? -11.336 8.419 -11.892 1.00 68.88 105 PHE A O 1
ATOM 971 N N . TYR A 1 106 ? -9.232 7.788 -11.377 1.00 71.12 106 TYR A N 1
ATOM 972 C CA . TYR A 1 106 ? -8.585 8.371 -12.545 1.00 71.12 106 TYR A CA 1
ATOM 973 C C . TYR A 1 106 ? -7.799 7.283 -13.279 1.00 71.12 106 TYR A C 1
ATOM 975 O O . TYR A 1 106 ? -6.853 6.707 -12.727 1.00 71.12 106 TYR A O 1
ATOM 983 N N . LEU A 1 107 ? -8.214 7.000 -14.515 1.00 62.50 107 LEU A N 1
ATOM 984 C CA . LEU A 1 107 ? -7.653 5.965 -15.381 1.00 62.50 107 LEU A CA 1
ATOM 985 C C . LEU A 1 107 ? -7.047 6.626 -16.623 1.00 62.50 107 LEU A C 1
ATOM 987 O O . LEU A 1 107 ? -7.676 7.483 -17.238 1.00 62.50 107 LEU A O 1
ATOM 991 N N . LYS A 1 108 ? -5.839 6.208 -17.006 1.00 63.94 108 LYS A N 1
ATOM 992 C CA . LYS A 1 108 ? -5.354 6.359 -18.387 1.00 63.94 108 LYS A CA 1
ATOM 993 C C . LYS A 1 108 ? -5.718 5.089 -19.180 1.00 63.94 108 LYS A C 1
ATOM 995 O O . LYS A 1 108 ? -5.812 4.038 -18.541 1.00 63.94 108 LYS A O 1
ATOM 1000 N N . PRO A 1 109 ? -5.965 5.185 -20.501 1.00 48.75 109 PRO A N 1
ATOM 1001 C 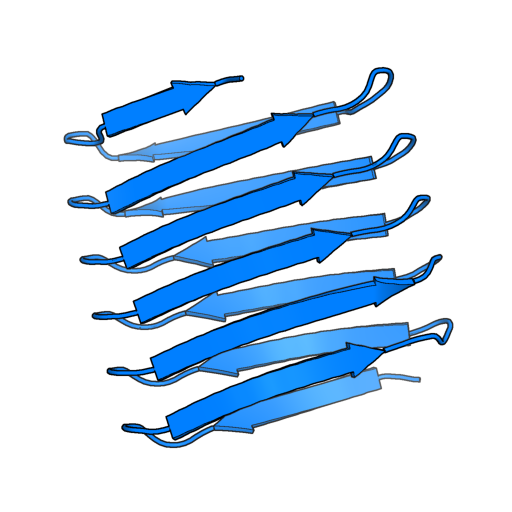CA . PRO A 1 109 ? -6.486 4.076 -21.312 1.00 48.75 109 PRO A CA 1
ATOM 1002 C C . PRO A 1 109 ? -5.594 2.818 -21.234 1.00 48.75 109 PRO A C 1
ATOM 1004 O O . PRO A 1 109 ? -4.413 2.933 -20.909 1.00 48.75 109 PRO A O 1
ATOM 1007 N N . ASP A 1 110 ? -6.191 1.642 -21.482 1.00 55.91 110 ASP A N 1
ATOM 1008 C CA . ASP A 1 110 ? -5.615 0.272 -21.442 1.00 55.91 110 ASP A CA 1
ATOM 1009 C C . ASP A 1 110 ? -5.650 -0.480 -20.096 1.00 55.91 110 ASP A C 1
ATOM 1011 O O . ASP A 1 110 ? -4.640 -1.028 -19.633 1.00 55.91 110 ASP A O 1
ATOM 1015 N N . MET A 1 111 ? -6.814 -0.533 -19.431 1.00 58.53 111 MET A N 1
ATOM 1016 C CA . MET A 1 111 ? -6.944 -1.181 -18.116 1.00 58.53 111 MET A CA 1
ATOM 1017 C C . MET A 1 111 ? -8.123 -2.151 -17.994 1.00 58.53 111 MET A C 1
ATOM 1019 O O . MET A 1 111 ? -9.257 -1.817 -18.319 1.00 58.53 111 MET A O 1
ATOM 1023 N N . GLY A 1 112 ? -7.861 -3.334 -17.426 1.00 58.69 112 GLY A N 1
ATOM 1024 C CA . GLY A 1 112 ? -8.896 -4.290 -17.029 1.00 58.69 112 GLY A CA 1
ATOM 1025 C C . GLY A 1 112 ? -9.396 -3.993 -15.614 1.00 58.69 112 GLY A C 1
ATOM 1026 O O . GLY A 1 112 ? -8.674 -4.240 -14.641 1.00 58.69 112 GLY A O 1
ATOM 1027 N N . PHE A 1 113 ? -10.619 -3.470 -15.501 1.00 61.12 113 PHE A N 1
ATOM 1028 C CA . PHE A 1 113 ? -11.297 -3.200 -14.231 1.00 61.12 113 PHE A CA 1
ATOM 1029 C C . PHE A 1 113 ? -12.386 -4.237 -13.959 1.00 61.12 113 PHE A C 1
ATOM 1031 O O . PHE A 1 113 ? -13.190 -4.540 -14.836 1.00 61.12 113 PHE A O 1
ATOM 1038 N N . ARG A 1 114 ? -12.440 -4.750 -12.725 1.00 58.28 114 ARG A N 1
ATOM 1039 C CA . ARG A 1 114 ? -13.573 -5.539 -12.233 1.00 58.28 114 ARG A CA 1
ATOM 1040 C C . ARG A 1 114 ? -14.013 -5.020 -10.866 1.00 58.28 114 ARG A C 1
ATOM 1042 O O . ARG A 1 114 ? -13.223 -5.022 -9.919 1.00 58.28 114 ARG A O 1
ATOM 1049 N N . TYR A 1 115 ? -15.270 -4.598 -10.788 1.00 59.47 115 TYR A N 1
ATOM 1050 C CA . TYR A 1 115 ? -15.958 -4.215 -9.558 1.00 59.47 115 TYR A CA 1
ATOM 1051 C C . TYR A 1 115 ? -16.744 -5.421 -9.021 1.00 59.47 115 TYR A C 1
ATOM 1053 O O . TYR A 1 115 ? -17.392 -6.105 -9.815 1.00 59.47 115 TYR A O 1
ATOM 1061 N N . ILE A 1 116 ? -16.635 -5.717 -7.720 1.00 52.84 116 ILE A N 1
ATOM 1062 C CA . ILE A 1 116 ? -17.359 -6.800 -7.023 1.00 52.84 116 ILE A CA 1
ATOM 1063 C C . ILE A 1 116 ? -17.787 -6.284 -5.654 1.00 52.84 116 ILE A C 1
ATOM 1065 O O . ILE A 1 116 ? -18.958 -6.489 -5.289 1.00 52.84 116 ILE A O 1
#

Foldseek 3Di:
DEDEDEDDADEEDEDEEEDQYEYEYEYDAHYEYEYEYHAHYEYEYEYDAHYEYEYEYDAHYEYEYEDDAHYEYEYEDDAHYEYEYEDEAHYEYEYEDDPHYDYDYDDDPHYDDDYD

Organism: NCBI:txid231223

Secondary structure (DSSP, 8-state):
-EEEEEE-SS-EEEEEE-SSEEEEEEE-SSEEEEEEE-SSEEEEEEE-SSEEEEEEE-SSEEEEEEE-SSEEEEEEE-SSEEEEEEE-SSEEEEEEE-SS-EEEEEE-SS-EEEE-